Protein AF-A0A7W0T8J2-F1 (afdb_monomer_lite)

Secondary structure (DSSP, 8-state):
----------HHHHHHHHHHHT-SSHHHHHHHHHHHHHHHHHHHHHHH------HHHHHHHHS-SS---PPP-

Structure (mmCIF, N/CA/C/O backbone):
data_AF-A0A7W0T8J2-F1
#
_entry.id   AF-A0A7W0T8J2-F1
#
loop_
_atom_site.group_PDB
_atom_site.id
_atom_site.type_symbol
_atom_site.label_atom_id
_atom_site.label_alt_id
_atom_site.label_comp_id
_atom_site.label_asym_id
_atom_site.label_entity_id
_atom_site.label_seq_id
_atom_site.pdbx_PDB_ins_code
_atom_site.Cartn_x
_atom_site.Cartn_y
_atom_site.Cartn_z
_atom_site.occupancy
_atom_site.B_iso_or_equiv
_atom_site.auth_seq_id
_atom_site.auth_comp_id
_atom_site.auth_asym_id
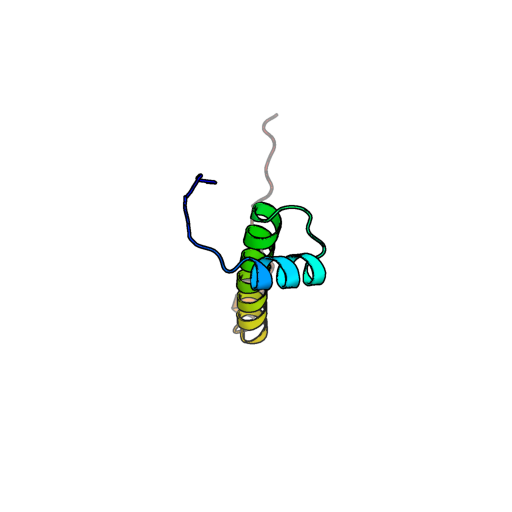_atom_site.auth_atom_id
_atom_site.pdbx_PDB_model_num
ATOM 1 N N . MET A 1 1 ? 5.645 14.579 5.082 1.00 81.44 1 MET A N 1
ATOM 2 C CA . MET A 1 1 ? 5.021 15.204 6.272 1.00 81.44 1 MET A CA 1
ATOM 3 C C . MET A 1 1 ? 3.746 14.433 6.587 1.00 81.44 1 MET A C 1
ATOM 5 O O . MET A 1 1 ? 2.973 14.221 5.664 1.00 81.44 1 MET A O 1
ATOM 9 N N . ILE A 1 2 ? 3.542 13.986 7.830 1.00 88.50 2 ILE A N 1
ATOM 10 C CA . ILE A 1 2 ? 2.305 13.306 8.263 1.00 88.50 2 ILE A CA 1
ATOM 11 C C . ILE A 1 2 ? 1.470 14.316 9.056 1.00 88.50 2 ILE A C 1
ATOM 13 O O . ILE A 1 2 ? 2.006 14.989 9.935 1.00 88.50 2 ILE A O 1
ATOM 17 N N . LYS A 1 3 ? 0.174 14.435 8.748 1.00 92.62 3 LYS A N 1
ATOM 18 C CA . LYS A 1 3 ? -0.754 15.354 9.424 1.00 92.62 3 LYS A CA 1
ATOM 19 C C . LYS A 1 3 ? -1.960 14.582 9.955 1.00 92.62 3 LYS A C 1
ATOM 21 O O . LYS A 1 3 ? -2.510 13.742 9.248 1.00 92.62 3 LYS A O 1
ATOM 26 N N . ARG A 1 4 ? -2.381 14.875 11.191 1.00 93.06 4 ARG A N 1
ATOM 27 C CA . ARG A 1 4 ? -3.635 14.351 11.749 1.00 93.06 4 ARG A CA 1
ATOM 28 C C . ARG A 1 4 ? -4.814 15.060 11.080 1.00 93.06 4 ARG A C 1
ATOM 30 O O . ARG A 1 4 ? -4.872 16.288 11.083 1.00 93.06 4 ARG A O 1
ATOM 37 N N . THR A 1 5 ? -5.756 14.277 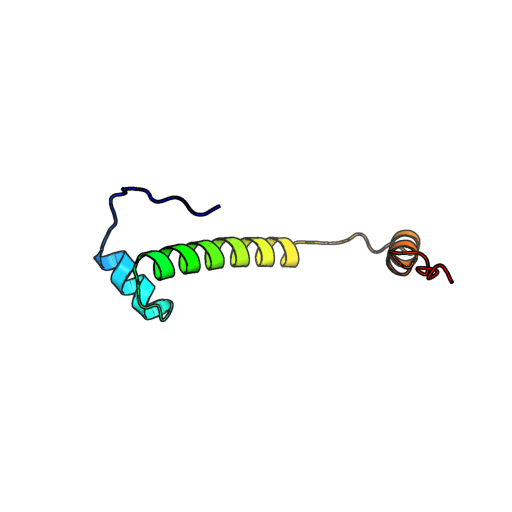10.574 1.00 91.69 5 THR A N 1
ATOM 38 C CA . THR A 1 5 ? -6.937 14.758 9.852 1.00 91.69 5 THR A CA 1
ATOM 39 C C . THR A 1 5 ? -8.166 14.011 10.358 1.00 91.69 5 THR A C 1
ATOM 41 O O . THR A 1 5 ? -8.077 12.821 10.653 1.00 91.69 5 THR A O 1
ATOM 44 N N . SER A 1 6 ? -9.298 14.707 10.464 1.00 93.12 6 SER A N 1
ATOM 45 C CA . SER A 1 6 ? -10.605 14.076 10.654 1.00 93.12 6 SER A CA 1
ATOM 46 C C . SER A 1 6 ? -11.234 13.846 9.282 1.00 93.12 6 SER A C 1
ATOM 48 O O . SER A 1 6 ? -11.315 14.785 8.490 1.00 93.12 6 SER A O 1
ATOM 50 N N . LEU A 1 7 ? -11.633 12.612 8.986 1.00 91.19 7 LEU A N 1
ATOM 51 C CA . LEU A 1 7 ? -12.328 12.255 7.753 1.00 91.19 7 LEU A CA 1
ATOM 52 C C . LEU A 1 7 ? -13.355 11.157 8.027 1.00 91.19 7 LEU A C 1
ATOM 54 O O . LEU A 1 7 ? -13.158 10.326 8.912 1.00 91.19 7 LEU A O 1
ATOM 58 N N . ASN A 1 8 ? -14.426 11.144 7.238 1.00 95.12 8 ASN A N 1
ATOM 59 C CA . ASN A 1 8 ? -15.384 10.047 7.245 1.00 95.12 8 ASN A CA 1
ATOM 60 C C . ASN A 1 8 ? -14.824 8.888 6.419 1.00 95.12 8 ASN A C 1
ATOM 62 O O . ASN A 1 8 ? -14.315 9.097 5.317 1.00 95.12 8 ASN A O 1
ATOM 66 N N . LEU A 1 9 ? -14.919 7.679 6.961 1.00 93.00 9 LEU A N 1
ATOM 67 C CA . LEU A 1 9 ? -14.426 6.456 6.343 1.00 93.00 9 LEU A CA 1
ATOM 68 C C . LEU A 1 9 ? -15.528 5.409 6.342 1.00 93.00 9 LEU A C 1
ATOM 70 O O . LEU A 1 9 ? -16.237 5.249 7.333 1.00 93.00 9 LEU A O 1
ATOM 74 N N . ASP A 1 10 ? -15.609 4.669 5.245 1.00 97.25 10 ASP A N 1
ATOM 75 C CA . ASP A 1 10 ? -16.340 3.412 5.208 1.00 97.25 10 ASP A CA 1
ATOM 76 C C . ASP A 1 10 ? -15.529 2.360 5.982 1.00 97.25 10 ASP A C 1
ATOM 78 O O . ASP A 1 10 ? -14.452 1.938 5.551 1.00 97.25 10 ASP A O 1
ATOM 82 N N . LEU A 1 11 ? -16.008 1.994 7.172 1.00 95.94 11 LEU A N 1
ATOM 83 C CA . LEU A 1 11 ? -15.296 1.080 8.065 1.00 95.94 11 LEU A CA 1
ATOM 84 C C . LEU A 1 11 ? -15.308 -0.365 7.561 1.00 95.94 11 LEU A C 1
ATOM 86 O O . LEU A 1 11 ? -14.360 -1.098 7.848 1.00 95.94 11 LEU A O 1
ATOM 90 N N . ASP A 1 12 ? -16.309 -0.750 6.772 1.00 98.06 12 ASP A N 1
ATOM 91 C CA . ASP A 1 12 ? -16.388 -2.090 6.194 1.00 98.06 12 ASP A CA 1
ATOM 92 C C . ASP A 1 12 ? -15.366 -2.234 5.066 1.00 98.06 12 ASP A C 1
ATOM 94 O O . A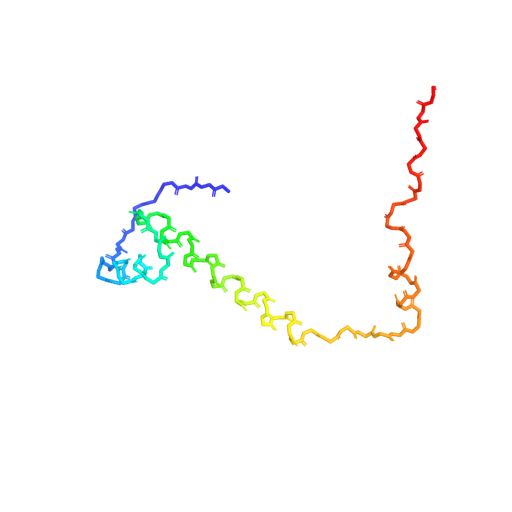SP A 1 12 ? -14.666 -3.247 4.972 1.00 98.06 12 ASP A O 1
ATOM 98 N N . LEU A 1 13 ? -15.201 -1.189 4.249 1.00 97.88 13 LEU A N 1
ATOM 99 C CA . LEU A 1 13 ? -14.141 -1.147 3.241 1.00 97.88 13 LEU A CA 1
ATOM 100 C C . LEU A 1 13 ? -12.747 -1.138 3.884 1.00 97.88 13 LEU A C 1
ATOM 102 O O . LEU A 1 13 ? -11.840 -1.824 3.411 1.00 97.88 13 LEU A O 1
ATOM 106 N N . VAL A 1 14 ? -12.563 -0.386 4.973 1.00 97.31 14 VAL A N 1
ATOM 107 C CA . VAL A 1 14 ? -11.293 -0.374 5.717 1.00 97.31 14 VAL A CA 1
ATOM 108 C C . VAL A 1 14 ? -10.996 -1.747 6.320 1.00 97.31 14 VAL A C 1
ATOM 110 O O . VAL A 1 14 ? -9.837 -2.163 6.299 1.00 97.31 14 VAL A O 1
ATOM 113 N N . ALA A 1 15 ? -12.005 -2.459 6.829 1.00 97.56 15 ALA A N 1
ATOM 114 C CA . ALA A 1 15 ? -11.840 -3.816 7.342 1.00 97.56 15 ALA A CA 1
ATOM 115 C C . ALA A 1 15 ? -11.396 -4.782 6.234 1.00 97.56 15 ALA A C 1
ATOM 117 O O . ALA A 1 15 ? -10.387 -5.463 6.397 1.00 97.56 15 ALA A O 1
ATOM 118 N N . GLN A 1 16 ? -12.057 -4.753 5.074 1.00 98.19 16 GLN A N 1
ATOM 119 C CA . GLN A 1 16 ? -11.651 -5.556 3.915 1.00 98.19 16 GLN A CA 1
ATOM 120 C C . GLN A 1 16 ? -10.221 -5.234 3.468 1.00 98.19 16 GLN A C 1
ATOM 122 O O . GLN A 1 16 ? -9.411 -6.132 3.243 1.00 98.19 16 GLN A O 1
ATOM 127 N N . ALA A 1 17 ? -9.882 -3.946 3.371 1.00 97.94 17 ALA A N 1
ATOM 128 C CA . ALA A 1 17 ? -8.540 -3.520 2.994 1.00 97.94 17 ALA A CA 1
ATOM 129 C C . ALA A 1 17 ? -7.490 -3.955 4.024 1.00 97.94 17 ALA A C 1
ATOM 131 O O . ALA A 1 17 ? -6.379 -4.308 3.641 1.00 97.94 17 ALA A O 1
ATOM 132 N N . ARG A 1 18 ? -7.832 -3.953 5.317 1.00 98.12 18 ARG A N 1
ATOM 133 C CA . ARG A 1 18 ? -6.948 -4.421 6.388 1.00 98.12 18 ARG A CA 1
ATOM 134 C C . ARG A 1 18 ? -6.601 -5.897 6.224 1.00 98.12 18 ARG A C 1
ATOM 136 O O . ARG A 1 18 ? -5.434 -6.249 6.355 1.00 98.12 18 ARG A O 1
ATOM 143 N N . ASP A 1 19 ? -7.590 -6.721 5.900 1.00 98.12 19 ASP A N 1
ATOM 144 C CA . ASP A 1 19 ? -7.397 -8.161 5.725 1.00 98.12 19 ASP A CA 1
ATOM 145 C C . ASP A 1 19 ? -6.592 -8.461 4.449 1.00 98.12 19 ASP A C 1
ATOM 147 O O . ASP A 1 19 ? -5.672 -9.275 4.469 1.00 98.12 19 ASP A O 1
ATOM 151 N N . VAL A 1 20 ? -6.870 -7.748 3.350 1.00 98.00 20 VAL A N 1
ATOM 152 C CA . VAL A 1 20 ? -6.121 -7.882 2.084 1.00 98.00 20 VAL A CA 1
ATOM 153 C C . VAL A 1 20 ? -4.669 -7.422 2.223 1.00 98.00 20 VAL A C 1
ATOM 155 O O . VAL A 1 20 ? -3.764 -8.027 1.647 1.00 98.00 20 VAL A O 1
ATOM 158 N N . LEU A 1 21 ? -4.438 -6.324 2.943 1.00 97.38 21 LEU A N 1
ATOM 159 C CA . LEU A 1 21 ? -3.117 -5.715 3.079 1.00 97.38 21 LEU A CA 1
ATOM 160 C C . LEU A 1 21 ? -2.332 -6.242 4.284 1.00 97.38 21 LEU A C 1
ATOM 162 O O . LEU A 1 21 ? -1.183 -5.837 4.443 1.00 97.38 21 LEU A O 1
ATOM 166 N N . ASP A 1 22 ? -2.920 -7.118 5.101 1.00 97.81 22 ASP A N 1
ATOM 167 C CA . ASP A 1 22 ? -2.349 -7.619 6.356 1.00 97.81 22 ASP A CA 1
ATOM 168 C C . ASP A 1 22 ? -1.805 -6.478 7.236 1.00 97.81 22 ASP A C 1
ATOM 170 O O . ASP A 1 22 ? -0.610 -6.372 7.530 1.00 97.81 22 ASP A O 1
ATOM 174 N N . THR A 1 23 ? -2.688 -5.540 7.584 1.00 98.31 23 THR A N 1
ATOM 175 C CA . THR A 1 23 ? -2.371 -4.389 8.444 1.00 98.31 23 THR A CA 1
ATOM 176 C C . THR A 1 23 ? -3.122 -4.462 9.769 1.00 98.31 23 THR A C 1
ATOM 178 O O . THR A 1 23 ? -4.059 -5.237 9.950 1.00 98.31 23 THR A O 1
ATOM 181 N N . ARG A 1 24 ? -2.713 -3.653 10.750 1.00 96.56 24 ARG A N 1
ATOM 182 C CA . ARG A 1 24 ? -3.269 -3.713 12.116 1.00 96.56 24 ARG A CA 1
ATOM 183 C C . ARG A 1 24 ? -4.100 -2.497 12.481 1.00 96.56 24 ARG A C 1
ATOM 185 O O . ARG A 1 24 ? -5.016 -2.599 13.293 1.00 96.56 24 ARG A O 1
ATOM 192 N N . THR A 1 25 ? -3.795 -1.342 11.894 1.00 96.44 25 THR A N 1
ATOM 193 C CA . THR A 1 25 ? -4.464 -0.074 12.217 1.00 96.44 25 THR A CA 1
ATOM 194 C C . THR A 1 25 ? -5.036 0.588 10.972 1.00 96.44 25 THR A C 1
ATOM 196 O O . THR A 1 25 ? -4.448 0.494 9.901 1.00 96.44 25 THR A O 1
ATOM 199 N N . THR A 1 26 ? -6.134 1.333 11.114 1.00 95.44 26 THR A N 1
ATOM 200 C CA . THR A 1 26 ? -6.736 2.102 10.011 1.00 95.44 26 THR A CA 1
ATOM 201 C C . THR A 1 26 ? -5.729 3.032 9.331 1.00 95.44 26 THR A C 1
ATOM 203 O O . THR A 1 26 ? -5.677 3.093 8.108 1.00 95.44 26 THR A O 1
ATOM 206 N N . THR A 1 27 ? -4.886 3.722 10.106 1.00 95.44 27 THR A N 1
ATOM 207 C CA . THR A 1 27 ? -3.843 4.609 9.568 1.00 95.44 27 THR A CA 1
ATOM 208 C C . THR A 1 27 ? -2.834 3.849 8.710 1.00 95.44 27 THR A C 1
ATOM 210 O O . THR A 1 27 ? -2.480 4.304 7.625 1.00 95.44 27 THR A O 1
ATOM 213 N N . GLU A 1 28 ? -2.376 2.687 9.179 1.00 97.12 28 GLU A N 1
ATOM 214 C CA . GLU A 1 28 ? -1.469 1.820 8.424 1.00 97.12 28 GLU A CA 1
ATOM 215 C C . GLU A 1 28 ? -2.134 1.301 7.145 1.00 97.12 28 GLU A C 1
ATOM 217 O O . GLU A 1 28 ? -1.533 1.399 6.076 1.00 97.12 28 GLU A O 1
ATOM 222 N N . THR A 1 29 ? -3.386 0.836 7.233 1.00 97.69 29 THR A N 1
ATOM 223 C CA . THR A 1 29 ? -4.176 0.395 6.074 1.00 97.69 29 THR A CA 1
ATOM 224 C C . THR A 1 29 ? -4.269 1.495 5.024 1.00 97.69 29 THR A C 1
ATOM 226 O O . THR A 1 29 ? -3.994 1.247 3.854 1.00 97.69 29 THR A O 1
ATOM 229 N N . ILE A 1 30 ? -4.598 2.725 5.433 1.00 95.69 30 ILE A N 1
ATOM 230 C CA . ILE A 1 30 ? -4.724 3.869 4.522 1.00 95.69 30 ILE A CA 1
ATOM 231 C C . ILE A 1 30 ? -3.380 4.189 3.869 1.00 95.69 30 ILE A C 1
ATOM 233 O O . ILE A 1 30 ? -3.308 4.310 2.647 1.00 95.69 30 ILE A O 1
ATOM 237 N N . HIS A 1 31 ? -2.302 4.304 4.650 1.00 96.69 31 HIS A N 1
ATOM 238 C CA . HIS A 1 31 ? -0.983 4.601 4.090 1.00 96.69 31 HIS A CA 1
ATOM 239 C C . HIS A 1 31 ? -0.510 3.511 3.124 1.00 96.69 31 HIS A C 1
ATOM 241 O O . HIS A 1 31 ? 0.007 3.835 2.054 1.00 96.69 31 HIS A O 1
ATOM 247 N N . ARG A 1 32 ? -0.717 2.234 3.465 1.00 97.69 32 ARG A N 1
ATOM 248 C CA . ARG A 1 32 ? -0.323 1.110 2.613 1.00 97.69 32 ARG A CA 1
ATOM 249 C C . ARG A 1 32 ? -1.159 1.055 1.336 1.00 97.69 32 ARG A C 1
ATOM 251 O O . ARG A 1 32 ? -0.585 0.930 0.261 1.00 97.69 32 ARG A O 1
ATOM 258 N N . ALA A 1 33 ? -2.475 1.240 1.430 1.00 97.56 33 ALA A N 1
ATOM 259 C CA . ALA A 1 33 ? -3.358 1.296 0.266 1.00 97.56 33 ALA A CA 1
ATOM 260 C C . ALA A 1 33 ? -2.961 2.424 -0.702 1.00 97.56 33 ALA A C 1
ATOM 262 O O . ALA A 1 33 ? -2.841 2.196 -1.905 1.00 97.56 33 ALA A O 1
ATOM 263 N N . LEU A 1 34 ? -2.695 3.629 -0.183 1.00 97.19 34 LEU A N 1
ATOM 264 C CA . LEU A 1 34 ? -2.229 4.757 -0.996 1.00 97.19 34 LEU A CA 1
ATOM 265 C C . LEU A 1 34 ? -0.862 4.472 -1.634 1.00 97.19 34 LEU A C 1
ATOM 267 O O . LEU A 1 34 ? -0.661 4.770 -2.811 1.00 97.19 34 LEU A O 1
ATOM 271 N N . GLY A 1 35 ? 0.058 3.862 -0.881 1.00 97.81 35 GLY A N 1
ATOM 272 C CA . GLY A 1 35 ? 1.367 3.450 -1.385 1.00 97.81 35 GLY A CA 1
ATOM 273 C C . GLY A 1 35 ? 1.271 2.449 -2.538 1.00 97.81 35 GLY A C 1
ATOM 274 O O . GLY A 1 35 ? 1.943 2.626 -3.550 1.00 97.81 35 GLY A O 1
ATOM 275 N N . GLU A 1 36 ? 0.397 1.447 -2.432 1.00 97.69 36 GLU A N 1
ATOM 276 C CA . GLU A 1 36 ? 0.176 0.457 -3.495 1.00 97.69 36 GLU A CA 1
ATOM 277 C C . GLU A 1 36 ? -0.387 1.093 -4.775 1.00 97.69 36 GLU A C 1
ATOM 279 O O . GLU A 1 36 ? 0.039 0.741 -5.876 1.00 97.69 36 GLU A O 1
ATOM 284 N N . VAL A 1 37 ? -1.286 2.079 -4.660 1.00 97.62 37 VAL A N 1
ATOM 285 C CA . VAL A 1 37 ? -1.805 2.821 -5.825 1.00 97.62 37 VAL A CA 1
ATOM 286 C C . VAL A 1 37 ? -0.689 3.592 -6.530 1.00 97.62 37 VAL A C 1
ATOM 288 O O . VAL A 1 37 ? -0.553 3.490 -7.751 1.00 97.62 37 VAL A O 1
ATOM 291 N N . VAL A 1 38 ? 0.134 4.325 -5.773 1.00 98.00 38 VAL A N 1
ATOM 292 C CA . VAL A 1 38 ? 1.272 5.074 -6.333 1.00 98.00 38 VAL A CA 1
ATOM 293 C C . VAL A 1 38 ? 2.263 4.120 -6.992 1.00 98.00 38 VAL A C 1
ATOM 295 O O . VAL A 1 38 ? 2.616 4.307 -8.155 1.00 98.00 38 VAL A O 1
ATOM 298 N N . ARG A 1 39 ? 2.645 3.049 -6.294 1.00 97.38 39 ARG A N 1
ATOM 299 C CA . ARG A 1 39 ? 3.573 2.037 -6.804 1.00 97.38 39 ARG A CA 1
ATOM 300 C C . ARG A 1 39 ? 3.067 1.404 -8.096 1.00 97.38 39 ARG A C 1
ATOM 302 O O . ARG A 1 39 ? 3.831 1.251 -9.045 1.00 97.38 39 ARG A O 1
ATOM 309 N N . ARG A 1 40 ? 1.786 1.034 -8.155 1.00 97.50 40 ARG A N 1
ATOM 310 C CA . ARG A 1 40 ? 1.176 0.447 -9.356 1.00 97.50 40 ARG A CA 1
ATOM 311 C C . ARG A 1 40 ? 1.233 1.408 -10.541 1.00 97.50 40 ARG A C 1
ATOM 313 O O . ARG A 1 40 ? 1.522 0.975 -11.655 1.00 97.50 40 ARG A O 1
ATOM 320 N N . GLU A 1 41 ? 0.978 2.689 -10.304 1.00 98.06 41 GLU A N 1
ATOM 321 C CA . GLU A 1 41 ? 1.057 3.716 -11.340 1.00 98.06 41 GLU A CA 1
ATOM 322 C C . GLU A 1 41 ? 2.491 3.921 -11.841 1.00 98.06 41 GLU A C 1
ATOM 324 O O . GLU A 1 41 ? 2.726 4.007 -13.046 1.00 98.06 41 GLU A O 1
ATOM 329 N N . GLU A 1 42 ? 3.464 3.958 -10.935 1.00 97.44 42 GLU A N 1
ATOM 330 C CA . GLU A 1 42 ? 4.881 4.056 -11.292 1.00 97.44 42 GLU A CA 1
ATOM 331 C C . GLU A 1 42 ? 5.343 2.841 -12.097 1.00 97.44 42 GLU A C 1
ATOM 333 O O . GLU A 1 42 ? 5.996 3.001 -13.128 1.00 97.44 42 GLU A O 1
ATOM 338 N N . LEU A 1 43 ? 4.949 1.632 -11.689 1.00 97.56 43 LEU A N 1
ATOM 339 C CA . LEU A 1 43 ? 5.240 0.405 -12.432 1.00 97.56 43 LEU A CA 1
ATOM 340 C C . LEU A 1 43 ? 4.598 0.413 -13.822 1.00 97.56 43 LEU A C 1
ATOM 342 O O . LEU A 1 43 ? 5.244 0.001 -14.784 1.00 97.56 43 LEU A O 1
ATOM 346 N N . ARG A 1 44 ? 3.365 0.919 -13.952 1.00 97.25 44 ARG A N 1
ATOM 347 C CA . ARG A 1 44 ? 2.712 1.094 -15.257 1.00 97.25 44 ARG A CA 1
ATOM 348 C C . ARG A 1 44 ? 3.511 2.044 -16.146 1.00 97.25 44 ARG A C 1
ATOM 350 O O . ARG A 1 44 ? 3.855 1.678 -17.266 1.00 97.25 44 ARG A O 1
ATOM 357 N N . LYS A 1 45 ? 3.870 3.223 -15.630 1.00 95.56 45 LYS A N 1
ATOM 358 C CA . LYS A 1 45 ? 4.685 4.206 -16.361 1.00 95.56 45 LYS A CA 1
ATOM 359 C C . LYS A 1 45 ? 6.032 3.629 -16.780 1.00 95.56 45 LYS A C 1
ATOM 361 O O . LYS A 1 45 ? 6.457 3.851 -17.906 1.00 95.56 45 LYS A O 1
ATOM 366 N N . LEU A 1 46 ? 6.689 2.871 -15.902 1.00 95.06 46 LEU A N 1
ATOM 367 C CA . LEU A 1 46 ? 7.948 2.189 -16.213 1.00 95.06 46 LEU A CA 1
ATOM 368 C C . LEU A 1 46 ? 7.775 1.132 -17.308 1.00 95.06 46 LEU A C 1
ATOM 370 O O . LEU A 1 46 ? 8.619 1.038 -18.194 1.00 95.06 46 LEU A O 1
ATOM 374 N N . ALA A 1 47 ? 6.689 0.360 -17.280 1.00 94.88 47 ALA A N 1
ATOM 375 C CA . ALA A 1 47 ? 6.398 -0.640 -18.306 1.00 94.88 47 ALA A CA 1
ATOM 376 C C . ALA A 1 47 ? 6.081 -0.009 -19.674 1.00 94.88 47 ALA A C 1
ATOM 378 O O . ALA A 1 47 ? 6.416 -0.576 -20.718 1.00 94.88 47 ALA A O 1
ATOM 379 N N . GLU A 1 48 ? 5.456 1.167 -19.681 1.00 94.38 48 GLU A N 1
ATOM 380 C CA . GLU A 1 48 ? 5.177 1.961 -20.884 1.00 94.38 48 GLU A CA 1
ATOM 381 C C . GLU A 1 48 ? 6.395 2.756 -21.361 1.00 94.38 48 GLU A C 1
ATOM 383 O O . GLU A 1 48 ? 6.477 3.128 -22.533 1.00 94.38 48 GLU A O 1
ATOM 388 N N . TRP A 1 49 ? 7.367 2.993 -20.482 1.00 90.81 49 TRP A N 1
ATOM 389 C CA . TRP A 1 49 ? 8.549 3.763 -20.812 1.00 90.81 49 TRP A CA 1
ATOM 390 C C . TRP A 1 49 ? 9.340 3.083 -21.935 1.00 90.81 49 TRP A C 1
ATOM 392 O O . TRP A 1 49 ? 9.678 1.896 -21.895 1.00 90.81 49 TRP A O 1
ATOM 402 N N . ARG A 1 50 ? 9.612 3.858 -22.984 1.00 84.75 50 ARG A N 1
ATOM 403 C CA . ARG A 1 50 ? 10.443 3.466 -24.121 1.00 84.75 50 ARG A CA 1
ATOM 404 C C . ARG A 1 50 ? 11.594 4.460 -24.216 1.00 84.75 50 ARG A C 1
ATOM 406 O O . ARG A 1 50 ? 11.440 5.494 -24.867 1.00 84.75 50 ARG A O 1
ATOM 413 N N . PRO A 1 51 ? 12.719 4.215 -23.521 1.00 83.69 51 PRO A N 1
ATOM 414 C CA . PRO A 1 51 ? 13.878 5.072 -23.674 1.00 83.69 51 PRO A CA 1
ATOM 415 C C . PRO A 1 51 ? 14.395 4.967 -25.106 1.00 83.69 51 PRO A C 1
ATOM 417 O O . PRO A 1 51 ? 14.481 3.888 -25.686 1.00 83.69 51 PRO A O 1
ATOM 420 N N . GLU A 1 52 ? 14.759 6.106 -25.674 1.00 83.88 52 GLU A N 1
ATOM 421 C CA . GLU A 1 52 ? 15.452 6.144 -26.953 1.00 83.88 52 GLU A CA 1
ATOM 422 C C . GLU A 1 52 ? 16.912 5.720 -26.725 1.00 83.88 52 GLU A C 1
ATOM 424 O O . GLU A 1 52 ? 17.705 6.467 -26.146 1.00 83.88 52 GLU A O 1
ATOM 429 N N . LEU A 1 53 ? 17.250 4.495 -27.127 1.00 84.50 53 LEU A N 1
ATOM 430 C CA . LEU A 1 53 ? 18.560 3.879 -26.903 1.00 84.50 53 LEU A CA 1
ATOM 431 C C . LEU A 1 53 ? 19.507 4.135 -28.084 1.00 84.50 53 LEU A C 1
ATOM 433 O O . LEU A 1 53 ? 19.960 3.197 -28.737 1.00 84.50 53 LEU A O 1
ATOM 437 N N . THR A 1 54 ? 19.806 5.403 -28.376 1.00 89.31 54 THR A N 1
ATOM 438 C CA . THR A 1 54 ? 20.853 5.718 -29.363 1.00 89.31 54 THR A CA 1
ATOM 439 C C . THR A 1 54 ? 22.246 5.446 -28.778 1.00 89.31 54 THR A C 1
ATOM 441 O O . THR A 1 54 ? 22.425 5.564 -27.558 1.00 89.31 54 THR A O 1
ATOM 444 N N . PRO A 1 55 ? 23.257 5.123 -29.606 1.00 89.56 55 PRO A N 1
ATOM 445 C CA . PRO A 1 55 ? 24.638 4.951 -29.148 1.00 89.56 55 PRO A CA 1
ATOM 446 C C . PRO A 1 55 ? 25.156 6.118 -28.290 1.00 89.56 55 PRO A C 1
ATOM 448 O O . PRO A 1 55 ? 25.775 5.898 -27.252 1.00 89.56 55 PRO A O 1
ATOM 451 N N . GLU A 1 56 ? 24.826 7.360 -28.645 1.00 86.94 56 GLU A N 1
ATOM 452 C CA . GLU A 1 56 ? 25.276 8.574 -27.947 1.00 86.94 56 GLU A CA 1
ATOM 453 C C . GLU A 1 56 ? 24.588 8.758 -26.584 1.00 86.94 56 GLU A C 1
ATOM 455 O O . GLU A 1 56 ? 25.155 9.339 -25.651 1.00 86.94 56 GLU A O 1
ATOM 460 N N . LYS A 1 57 ? 23.337 8.300 -26.446 1.00 84.69 57 LYS A N 1
ATOM 461 C CA . LYS A 1 57 ? 22.638 8.266 -25.151 1.00 84.69 57 LYS A CA 1
ATOM 462 C C . LYS A 1 57 ? 23.187 7.153 -24.268 1.00 84.69 57 LYS A C 1
ATOM 464 O O . LYS A 1 57 ? 23.413 7.390 -23.084 1.00 84.69 57 LYS A O 1
ATOM 469 N N . LEU A 1 58 ? 23.455 5.984 -24.845 1.00 87.81 58 LEU A N 1
ATOM 470 C CA . LEU A 1 58 ? 24.066 4.863 -24.136 1.00 87.81 58 LEU A CA 1
ATOM 471 C C . LEU A 1 58 ? 25.453 5.224 -23.595 1.00 87.81 58 LEU A C 1
ATOM 473 O O . LEU A 1 58 ? 25.747 4.902 -22.448 1.00 87.81 58 LEU A O 1
ATOM 477 N N . GLU A 1 59 ? 26.273 5.927 -24.376 1.00 88.44 59 GLU A N 1
ATOM 478 C CA . GLU A 1 59 ? 27.597 6.373 -23.933 1.00 88.44 59 GLU A CA 1
ATOM 479 C C . GLU A 1 59 ? 27.499 7.335 -22.740 1.00 88.44 59 GLU A C 1
ATOM 481 O O . GLU A 1 59 ? 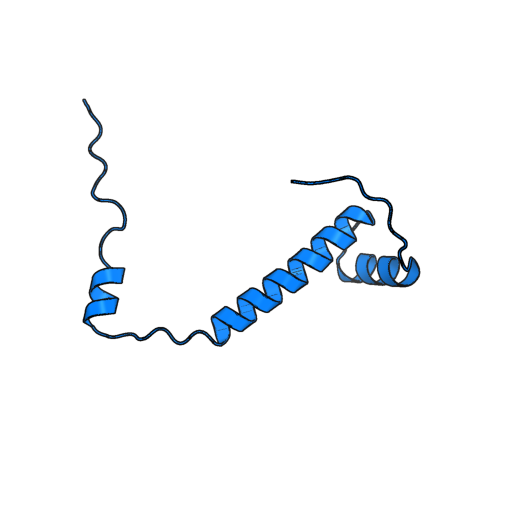28.158 7.140 -21.721 1.00 88.44 59 GLU A O 1
ATOM 486 N N . ARG A 1 60 ? 26.575 8.305 -22.788 1.00 84.25 60 ARG A N 1
ATOM 487 C CA . ARG A 1 60 ? 26.309 9.203 -21.649 1.00 84.25 60 ARG A CA 1
ATOM 488 C C . ARG A 1 60 ? 25.812 8.475 -20.401 1.00 84.25 60 ARG A C 1
ATOM 490 O O . ARG A 1 60 ? 26.137 8.893 -19.297 1.00 84.25 60 ARG A O 1
ATOM 497 N N . MET A 1 61 ? 25.037 7.401 -20.549 1.00 84.94 61 MET A N 1
ATOM 498 C CA . MET A 1 61 ? 24.565 6.602 -19.408 1.00 84.94 61 MET A CA 1
ATOM 499 C C . MET A 1 61 ? 25.687 5.786 -18.749 1.00 84.94 61 MET A C 1
ATOM 501 O O . MET A 1 61 ? 25.571 5.458 -17.570 1.00 84.94 61 MET A O 1
ATOM 505 N N . ARG A 1 62 ? 26.760 5.461 -19.486 1.00 87.31 62 ARG A N 1
ATOM 506 C CA . ARG A 1 62 ? 27.940 4.748 -18.964 1.00 87.31 62 ARG A CA 1
ATOM 507 C C . ARG A 1 62 ? 28.934 5.669 -18.255 1.00 87.31 62 ARG A C 1
ATOM 509 O O . ARG A 1 62 ? 29.788 5.172 -17.524 1.00 87.31 62 ARG A O 1
ATOM 516 N N . GLN A 1 63 ? 28.839 6.984 -18.454 1.00 85.62 63 GLN A N 1
ATOM 517 C CA . GLN A 1 63 ? 29.729 7.936 -17.796 1.00 85.62 63 GLN A CA 1
ATOM 518 C C . GLN A 1 63 ? 29.445 7.992 -16.283 1.00 85.62 63 GLN A C 1
ATOM 520 O O . GLN A 1 63 ? 28.280 8.061 -15.877 1.00 85.62 63 GLN A O 1
ATOM 525 N N . PRO A 1 64 ? 30.484 7.978 -15.425 1.00 79.31 64 PRO A N 1
ATOM 526 C CA . PRO A 1 64 ? 30.313 8.100 -13.984 1.00 79.31 64 PRO A CA 1
ATOM 527 C C . PRO A 1 64 ? 29.554 9.381 -13.636 1.00 79.31 64 PRO A C 1
ATOM 529 O O . PRO A 1 64 ? 29.971 10.484 -13.979 1.00 79.31 64 PRO A O 1
ATOM 532 N N . ARG A 1 65 ? 28.435 9.240 -12.917 1.00 70.94 65 ARG A N 1
ATOM 533 C CA . ARG A 1 65 ? 27.598 10.380 -12.499 1.00 70.94 65 ARG A CA 1
ATOM 534 C C . ARG A 1 65 ? 28.282 11.302 -11.486 1.00 70.94 65 ARG A C 1
ATOM 536 O O . ARG A 1 65 ? 27.811 12.412 -11.264 1.00 70.94 65 ARG A O 1
ATOM 543 N N . PHE A 1 66 ? 29.369 10.827 -10.887 1.00 72.06 66 PHE A N 1
ATOM 544 C CA . PHE A 1 66 ? 30.247 11.578 -10.009 1.00 72.06 66 PHE A CA 1
ATOM 545 C C . PHE A 1 66 ? 31.682 11.352 -10.497 1.00 72.06 66 PHE A C 1
ATOM 547 O O . PHE A 1 66 ? 32.099 10.190 -10.557 1.00 72.06 66 PHE A O 1
ATOM 554 N N . PRO A 1 67 ? 32.434 12.402 -10.871 1.00 64.12 67 PRO A N 1
ATOM 555 C CA . PRO A 1 67 ? 33.871 12.258 -11.042 1.00 64.12 67 PRO A CA 1
ATOM 556 C C . PRO A 1 67 ? 34.459 11.816 -9.700 1.00 64.12 67 PRO A C 1
ATOM 558 O O . PRO A 1 67 ? 33.954 12.203 -8.644 1.00 64.12 67 PRO A O 1
ATOM 561 N N . SER A 1 68 ? 35.466 10.946 -9.760 1.00 63.94 68 SER A N 1
ATOM 562 C CA . SER A 1 68 ? 36.200 10.408 -8.613 1.00 63.94 68 SER A CA 1
ATOM 563 C C . SER A 1 68 ? 36.371 11.465 -7.524 1.00 63.94 68 SER A C 1
ATOM 565 O O . SER A 1 68 ? 37.045 12.471 -7.724 1.00 63.94 68 SER A O 1
ATOM 567 N N . PHE A 1 69 ? 35.705 11.245 -6.392 1.00 61.56 69 PHE A N 1
ATOM 568 C CA . PHE A 1 69 ? 35.837 12.070 -5.202 1.00 61.56 69 PHE A CA 1
ATOM 569 C C . PHE A 1 69 ? 37.282 11.949 -4.705 1.00 61.56 69 PHE A C 1
ATOM 571 O O . PHE A 1 69 ? 37.660 10.912 -4.162 1.00 61.56 69 PHE A O 1
ATOM 578 N N . GLU A 1 70 ? 38.106 12.970 -4.936 1.00 66.94 70 GLU A N 1
ATOM 579 C CA . GLU A 1 70 ? 39.442 13.048 -4.344 1.00 66.94 70 GLU A CA 1
ATOM 580 C C . GLU A 1 70 ? 39.307 13.499 -2.887 1.00 66.94 70 GLU A C 1
ATOM 582 O O . GLU A 1 70 ? 38.805 14.584 -2.593 1.00 66.94 70 GLU A O 1
ATOM 587 N N . TRP A 1 71 ? 39.715 12.628 -1.961 1.00 55.00 71 TRP A N 1
ATOM 588 C CA . TRP A 1 71 ? 39.754 12.934 -0.536 1.00 55.00 71 TRP A CA 1
ATOM 589 C C . TRP A 1 71 ? 40.888 13.941 -0.274 1.00 55.00 71 TRP A C 1
ATOM 591 O O . TRP A 1 71 ? 42.034 13.637 -0.616 1.00 55.00 71 TRP A O 1
ATOM 601 N N . PRO A 1 72 ? 40.624 15.120 0.318 1.00 63.06 72 PRO A N 1
ATOM 602 C CA . PRO A 1 72 ? 41.693 16.036 0.691 1.00 63.06 72 PRO A CA 1
ATOM 603 C C . PRO A 1 72 ? 42.512 15.399 1.820 1.00 63.06 72 PRO A C 1
ATOM 605 O O . PRO A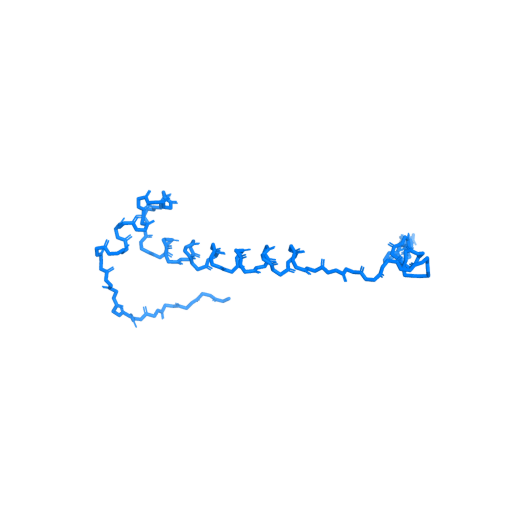 1 72 ? 41.956 14.992 2.843 1.00 63.06 72 PRO A O 1
ATOM 608 N N . SER A 1 73 ? 43.817 15.251 1.579 1.00 66.25 73 SER A N 1
ATOM 609 C CA . SER A 1 73 ? 44.804 14.790 2.567 1.00 66.25 73 SER A CA 1
ATOM 610 C C . SER A 1 73 ? 45.225 15.921 3.495 1.00 66.25 73 SER A C 1
ATOM 612 O O . SER A 1 73 ? 45.349 17.062 2.994 1.00 66.25 73 SER A O 1
#

Sequence (73 aa):
MIKRTSLNLDLDLVAQARDVLDTRTTTETIHRALGEVVRREELRKLAEWRPELTPEKLERMRQPRFPSFEWPS

pLDDT: mean 89.96, std 10.74, range [55.0, 98.31]

Foldseek 3Di:
DDDDDDDDDDVVVLVVLCVV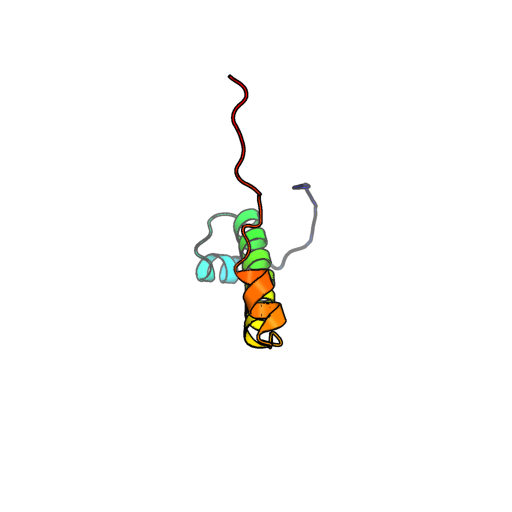QVHDDSVVSVVVVVVVVVVVVVVVCVVVDDDDDDPVVVVVVPDPPDDPDDDDD

Radius of gyration: 21.75 Å; chains: 1; bounding box: 61×24×42 Å